Protein AF-A0A0J7YN05-F1 (afdb_monomer)

InterPro domains:
  IPR004875 DDE superfamily endonuclease domain [PF03184] (12-81)

Sequence (106 aa):
AGSHKRYGSIPPPNTTSRIQPMDAGIIAAFKKRYRSFQLGNALDRDLANETDIYKVDILKAMRWCRDAWKMVTPLTIANCWNHTGLMDAPVEEDSIVEIDDVDATL

Organism: Beta vulgaris subsp. vulgaris (NCBI:txid3555)

Mean predicted aligned error: 10.68 Å

Radius of gyration: 19.09 Å; Cα contacts (8 Å, |Δi|>4): 74; chains: 1; bounding box: 36×34×67 Å

Secondary structure (DSSP, 8-state):
--------SPPPTT-HHHH-TIIIIIHHHHHHHHHHHHHHHHHHHHHTT-S-TT---HHHHHHHHHHHHHTS-HHHHHHHHHHTT--SSPPPGGG-----------

Structure (mmCIF, N/CA/C/O backbone):
data_AF-A0A0J7YN05-F1
#
_entry.id   AF-A0A0J7YN05-F1
#
loop_
_atom_site.group_PDB
_atom_site.id
_atom_site.type_symbol
_atom_site.label_atom_id
_atom_site.label_alt_id
_atom_site.label_comp_id
_atom_site.label_asym_id
_atom_site.label_entity_id
_atom_site.label_seq_id
_atom_site.pdbx_PDB_ins_code
_atom_site.Cartn_x
_atom_site.Cartn_y
_atom_site.Cartn_z
_atom_site.occupancy
_atom_site.B_iso_or_equiv
_atom_site.auth_seq_id
_atom_site.auth_comp_id
_atom_site.auth_asym_id
_atom_site.auth_atom_id
_atom_site.pdbx_PDB_model_num
ATOM 1 N N . ALA A 1 1 ? 15.158 -2.210 -42.892 1.00 34.44 1 ALA A N 1
ATOM 2 C CA . ALA A 1 1 ? 14.000 -1.299 -42.796 1.00 34.44 1 ALA A CA 1
ATOM 3 C C . ALA A 1 1 ? 13.201 -1.687 -41.558 1.00 34.44 1 ALA A C 1
ATOM 5 O O . ALA A 1 1 ? 12.565 -2.733 -41.556 1.00 34.44 1 ALA A O 1
ATOM 6 N N . GLY A 1 2 ? 13.369 -0.936 -40.466 1.00 37.09 2 GLY A N 1
ATOM 7 C CA . GLY A 1 2 ? 12.805 -1.267 -39.157 1.00 37.09 2 GLY A CA 1
ATOM 8 C C . GLY A 1 2 ? 11.292 -1.077 -39.142 1.00 37.09 2 GLY A C 1
ATOM 9 O O . GLY A 1 2 ? 10.792 0.020 -39.375 1.00 37.09 2 GLY A O 1
ATOM 10 N N . SER A 1 3 ? 10.563 -2.156 -38.884 1.00 36.53 3 SER A N 1
ATOM 11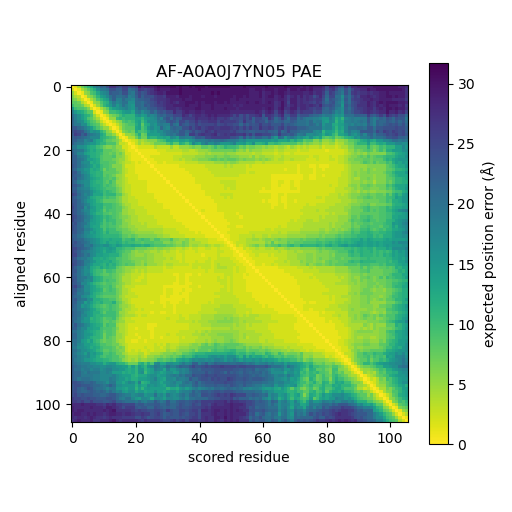 C CA . SER A 1 3 ? 9.116 -2.139 -38.704 1.00 36.53 3 SER A CA 1
ATOM 12 C C . SER A 1 3 ? 8.767 -1.459 -37.379 1.00 36.53 3 SER A C 1
ATOM 14 O O . SER A 1 3 ? 8.837 -2.070 -36.314 1.00 36.53 3 SER A O 1
ATOM 16 N N . HIS A 1 4 ? 8.388 -0.187 -37.465 1.00 43.91 4 HIS A N 1
ATOM 17 C CA . HIS A 1 4 ? 7.742 0.574 -36.401 1.00 43.91 4 HIS A CA 1
ATOM 18 C C . HIS A 1 4 ? 6.432 -0.125 -36.002 1.00 43.91 4 HIS A C 1
ATOM 20 O O . HIS A 1 4 ? 5.448 -0.105 -36.749 1.00 43.91 4 HIS A O 1
ATOM 26 N N . LYS A 1 5 ? 6.410 -0.777 -34.836 1.00 49.66 5 LYS A N 1
ATOM 27 C CA . LYS A 1 5 ? 5.182 -1.345 -34.273 1.00 49.66 5 LYS A CA 1
ATOM 28 C C . LYS A 1 5 ? 4.341 -0.195 -33.726 1.00 49.66 5 LYS A C 1
ATOM 30 O O . LYS A 1 5 ? 4.642 0.361 -32.678 1.00 49.66 5 LYS A O 1
ATOM 35 N N . ARG A 1 6 ? 3.295 0.191 -34.459 1.00 49.78 6 ARG A N 1
ATOM 36 C CA . ARG A 1 6 ? 2.280 1.122 -33.953 1.00 49.78 6 ARG A CA 1
ATOM 37 C C . ARG A 1 6 ? 1.458 0.394 -32.888 1.00 49.78 6 ARG A C 1
ATOM 39 O O . ARG A 1 6 ? 0.602 -0.422 -33.224 1.00 49.78 6 ARG A O 1
ATOM 46 N N . TYR A 1 7 ? 1.720 0.676 -31.615 1.00 52.50 7 TYR A N 1
ATOM 47 C CA . TYR A 1 7 ? 0.953 0.164 -30.475 1.00 52.50 7 TYR A CA 1
ATOM 48 C C . TYR A 1 7 ? -0.395 0.895 -30.353 1.00 52.50 7 TYR A C 1
ATOM 50 O O . TYR A 1 7 ? -0.646 1.632 -29.410 1.00 52.50 7 TYR A O 1
ATOM 58 N N . GLY A 1 8 ? -1.255 0.732 -31.359 1.00 55.00 8 GLY A N 1
ATOM 59 C CA . GLY A 1 8 ? -2.641 1.215 -31.369 1.00 55.00 8 GLY A CA 1
ATOM 60 C C . GLY A 1 8 ? -3.663 0.085 -31.230 1.00 55.00 8 GLY A C 1
ATOM 61 O O . GLY A 1 8 ? -4.770 0.205 -31.742 1.00 55.00 8 GLY A O 1
ATOM 62 N N . SER A 1 9 ? -3.284 -1.047 -30.629 1.00 58.69 9 SER A N 1
ATOM 63 C CA . SER A 1 9 ? -4.125 -2.244 -30.522 1.00 58.69 9 SER A CA 1
ATOM 64 C C . SER A 1 9 ? -4.391 -2.583 -29.059 1.00 58.69 9 SER A C 1
ATOM 66 O O . SER A 1 9 ? -3.467 -2.776 -28.273 1.00 58.69 9 SER A O 1
ATOM 68 N N . ILE A 1 10 ? -5.676 -2.649 -28.704 1.00 59.69 10 ILE A N 1
ATOM 69 C CA . ILE A 1 10 ? -6.151 -3.244 -27.452 1.00 59.69 10 ILE A CA 1
ATOM 70 C C . ILE A 1 10 ? -5.530 -4.651 -27.353 1.00 59.69 10 ILE A C 1
ATOM 72 O O . ILE A 1 10 ? -5.633 -5.410 -28.323 1.00 59.69 10 ILE A O 1
ATOM 76 N N . PRO A 1 11 ? -4.851 -5.003 -26.245 1.00 59.69 11 PRO A N 1
ATOM 77 C CA . PRO A 1 11 ? -4.213 -6.305 -26.122 1.00 59.69 11 PRO A CA 1
ATOM 78 C C . PRO A 1 11 ? -5.270 -7.422 -26.178 1.00 59.69 11 PRO A C 1
ATOM 80 O O . PRO A 1 11 ? -6.380 -7.241 -25.671 1.00 59.69 11 PRO A O 1
ATOM 83 N N . PRO A 1 12 ? -4.953 -8.577 -26.791 1.00 60.38 12 PRO A N 1
ATOM 84 C CA . PRO A 1 12 ? -5.898 -9.679 -26.902 1.00 60.38 12 PRO A CA 1
ATOM 85 C C . PRO A 1 12 ? -6.328 -10.190 -25.515 1.00 60.38 12 PRO A C 1
ATOM 87 O O . PRO A 1 12 ? -5.567 -10.059 -24.545 1.00 60.38 12 PRO A O 1
ATOM 90 N N . PRO A 1 13 ? -7.529 -10.793 -25.402 1.00 52.88 13 PRO A N 1
ATOM 91 C CA . PRO A 1 13 ? -8.039 -11.313 -24.137 1.00 52.88 13 PRO A CA 1
ATOM 92 C C . PRO A 1 13 ? -6.995 -12.220 -23.471 1.00 52.88 13 PRO A C 1
ATOM 94 O O . PRO A 1 13 ? -6.381 -13.051 -24.139 1.00 52.88 13 PRO A O 1
ATOM 97 N N . ASN A 1 14 ? -6.777 -12.047 -22.165 1.00 54.66 14 ASN A N 1
ATOM 98 C CA . ASN A 1 14 ? -5.824 -12.813 -21.342 1.00 54.66 14 ASN A CA 1
ATOM 99 C C . ASN A 1 14 ? -4.322 -12.536 -21.579 1.00 54.66 14 ASN A C 1
ATOM 101 O O . ASN A 1 14 ? -3.483 -13.244 -21.030 1.00 54.66 14 ASN A O 1
ATOM 105 N N . THR A 1 15 ? -3.955 -11.501 -22.346 1.00 54.06 15 THR A N 1
ATOM 106 C CA . THR A 1 15 ? -2.545 -11.056 -22.506 1.00 54.06 15 THR A CA 1
ATOM 107 C C . THR A 1 15 ? -2.175 -9.899 -21.563 1.00 54.06 15 THR A C 1
ATOM 109 O O . THR A 1 15 ? -1.031 -9.447 -21.505 1.00 54.06 15 THR A O 1
ATOM 112 N N . THR A 1 16 ? -3.154 -9.432 -20.795 1.00 58.47 16 THR A N 1
ATOM 113 C CA . THR A 1 16 ? -3.100 -8.245 -19.944 1.00 58.47 16 THR A CA 1
ATOM 114 C C . THR A 1 16 ? -2.082 -8.370 -18.812 1.00 58.47 16 THR A C 1
ATOM 116 O O . THR A 1 16 ? -1.225 -7.502 -18.693 1.00 58.47 16 THR A O 1
ATOM 119 N N . SER A 1 17 ? -2.048 -9.489 -18.082 1.00 60.03 17 SER A N 1
ATOM 120 C CA . SER A 1 17 ? -1.178 -9.626 -16.900 1.00 60.03 17 SER A CA 1
ATOM 121 C C . SER A 1 17 ? 0.321 -9.540 -17.199 1.00 60.03 17 SER A C 1
ATOM 123 O O . SER A 1 17 ? 1.082 -9.056 -16.368 1.00 60.03 17 SER A O 1
ATOM 125 N N . ARG A 1 18 ? 0.768 -9.992 -18.381 1.00 68.88 18 ARG A N 1
ATOM 126 C CA . ARG A 1 18 ? 2.198 -9.994 -18.730 1.00 68.88 18 ARG A CA 1
ATOM 127 C C . ARG A 1 18 ? 2.700 -8.629 -19.194 1.00 68.88 18 ARG A C 1
ATOM 129 O O . ARG A 1 18 ? 3.862 -8.314 -18.989 1.00 68.88 18 ARG A O 1
ATOM 136 N N . ILE A 1 19 ? 1.849 -7.847 -19.853 1.00 80.62 19 ILE A N 1
ATOM 137 C CA . ILE A 1 19 ? 2.242 -6.569 -20.468 1.00 80.62 19 ILE A CA 1
ATOM 138 C C . ILE A 1 19 ? 1.863 -5.384 -19.565 1.00 80.62 19 ILE A C 1
ATOM 140 O O . ILE A 1 19 ? 2.398 -4.292 -19.722 1.00 80.62 19 ILE A O 1
ATOM 144 N N . GLN A 1 20 ? 0.955 -5.574 -18.603 1.00 84.62 20 GLN A N 1
ATOM 145 C CA . GLN A 1 20 ? 0.501 -4.499 -17.729 1.00 84.62 20 GLN A CA 1
ATOM 146 C C . GLN A 1 20 ? 1.392 -4.371 -16.486 1.00 84.62 20 GLN A C 1
ATOM 148 O O . GLN A 1 20 ? 1.360 -5.243 -15.619 1.00 84.62 20 GLN A O 1
ATOM 153 N N . PRO A 1 21 ? 2.121 -3.252 -16.319 1.00 86.00 21 PRO A N 1
ATOM 154 C CA . PRO A 1 21 ? 3.001 -3.044 -15.166 1.00 86.00 21 PRO A CA 1
ATOM 155 C C . PRO A 1 21 ? 2.227 -2.999 -13.838 1.00 86.00 21 PRO A C 1
ATOM 157 O O . PRO A 1 21 ? 2.757 -3.357 -12.788 1.00 86.00 21 PRO A O 1
ATOM 160 N N . MET A 1 22 ? 0.945 -2.614 -13.890 1.00 90.19 22 MET A N 1
ATOM 161 C CA . MET A 1 22 ? 0.035 -2.648 -12.741 1.00 90.19 22 MET A CA 1
ATOM 162 C C . MET A 1 22 ? -0.104 -4.058 -12.156 1.00 90.19 22 MET A C 1
ATOM 164 O O . MET A 1 22 ? 0.018 -4.235 -10.940 1.00 90.19 22 MET A O 1
ATOM 168 N N . ASP A 1 23 ? -0.286 -5.048 -13.031 1.00 89.56 23 ASP A N 1
ATOM 169 C CA . ASP A 1 23 ? -0.390 -6.464 -12.674 1.00 89.56 23 ASP A CA 1
ATOM 170 C C . ASP A 1 23 ? 0.988 -7.123 -12.499 1.00 89.56 23 ASP A C 1
ATOM 172 O O . ASP A 1 23 ? 1.102 -8.119 -11.786 1.00 89.56 23 ASP A O 1
ATOM 176 N N . ALA A 1 24 ? 2.049 -6.532 -13.060 1.00 87.69 24 ALA A N 1
ATOM 177 C CA . ALA A 1 24 ? 3.433 -6.994 -12.916 1.00 87.69 24 ALA A CA 1
ATOM 178 C C . ALA A 1 24 ? 4.069 -6.683 -11.546 1.00 87.69 24 ALA A C 1
ATOM 180 O O . ALA A 1 24 ? 5.226 -7.032 -11.317 1.00 87.69 24 ALA A O 1
ATOM 181 N N . GLY A 1 25 ? 3.335 -6.050 -10.624 1.00 90.75 25 GLY A N 1
ATOM 182 C CA . GLY A 1 25 ? 3.765 -5.929 -9.228 1.00 90.75 25 GLY A CA 1
ATOM 183 C C . GLY A 1 25 ? 3.366 -4.641 -8.516 1.00 90.75 25 GLY A C 1
ATOM 184 O O . GLY A 1 25 ? 3.353 -4.635 -7.286 1.00 90.75 25 GLY A O 1
ATOM 185 N N . ILE A 1 26 ? 2.966 -3.581 -9.229 1.00 93.88 26 ILE A N 1
ATOM 186 C CA . ILE A 1 26 ? 2.617 -2.291 -8.599 1.00 93.88 26 ILE A CA 1
ATOM 187 C C . ILE A 1 26 ? 1.415 -2.455 -7.656 1.00 93.88 26 ILE A C 1
ATOM 189 O O . ILE A 1 26 ? 1.477 -2.048 -6.494 1.00 93.88 26 ILE A O 1
ATOM 193 N N . ILE A 1 27 ? 0.341 -3.122 -8.104 1.00 94.06 27 ILE A N 1
ATOM 194 C CA . ILE A 1 27 ? -0.841 -3.382 -7.262 1.00 94.06 27 ILE A CA 1
ATOM 195 C C . ILE A 1 27 ? -0.474 -4.266 -6.065 1.00 94.06 27 ILE A C 1
ATOM 197 O O . ILE A 1 27 ? -0.957 -4.039 -4.954 1.00 94.06 27 ILE A O 1
ATOM 201 N N . ALA A 1 28 ? 0.376 -5.273 -6.271 1.00 95.00 28 ALA A N 1
ATOM 20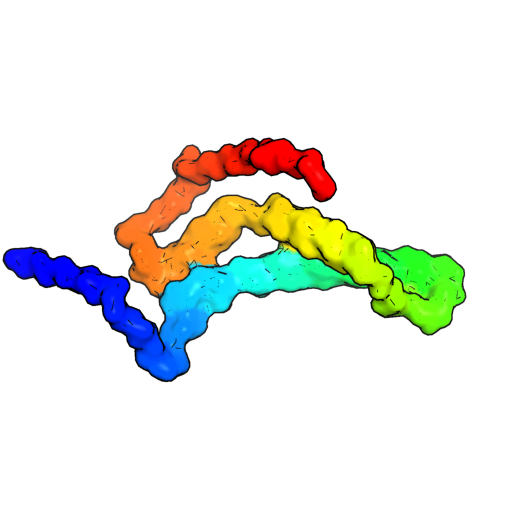2 C CA . ALA A 1 28 ? 0.819 -6.163 -5.202 1.00 95.00 28 ALA A CA 1
ATOM 203 C C . ALA A 1 28 ? 1.647 -5.412 -4.144 1.00 95.00 28 ALA A C 1
ATOM 205 O O . ALA A 1 28 ? 1.394 -5.567 -2.947 1.00 95.00 28 ALA A O 1
ATOM 206 N N . ALA A 1 29 ? 2.579 -4.554 -4.571 1.00 96.19 29 ALA A N 1
ATOM 207 C CA . ALA A 1 29 ? 3.387 -3.716 -3.691 1.00 96.19 29 ALA A CA 1
ATOM 208 C C . ALA A 1 29 ? 2.512 -2.756 -2.874 1.00 96.19 29 ALA A C 1
ATOM 210 O O . ALA A 1 29 ? 2.635 -2.702 -1.648 1.00 96.19 29 ALA A O 1
ATOM 211 N N . PHE A 1 30 ? 1.564 -2.081 -3.526 1.00 97.06 30 PHE A N 1
ATOM 212 C CA . PHE A 1 30 ? 0.595 -1.213 -2.862 1.00 97.06 30 PHE A CA 1
ATOM 213 C C . PHE A 1 30 ? -0.242 -1.970 -1.817 1.00 97.06 30 PHE A C 1
ATOM 215 O O . PHE A 1 30 ? -0.289 -1.584 -0.647 1.00 97.06 30 PHE A O 1
ATOM 222 N N . LYS A 1 31 ? -0.863 -3.095 -2.209 1.00 95.56 31 LYS A N 1
ATOM 223 C CA . LYS A 1 31 ? -1.697 -3.917 -1.312 1.00 95.56 31 LYS A CA 1
ATOM 224 C C . LYS A 1 31 ? -0.912 -4.426 -0.109 1.00 95.56 31 LYS A C 1
ATOM 226 O O . LYS A 1 31 ? -1.456 -4.460 0.992 1.00 95.56 31 LYS A O 1
ATOM 231 N N . LYS A 1 32 ? 0.362 -4.790 -0.295 1.00 97.25 32 LYS A N 1
ATOM 232 C CA . LYS A 1 32 ? 1.251 -5.202 0.797 1.00 97.25 32 LYS A CA 1
ATOM 233 C C . LYS A 1 32 ? 1.391 -4.091 1.839 1.00 97.25 32 LYS A C 1
ATOM 235 O O . LYS A 1 32 ? 1.192 -4.358 3.021 1.00 97.25 32 LYS A O 1
ATOM 240 N N . ARG A 1 33 ? 1.674 -2.854 1.411 1.00 97.19 33 ARG A N 1
ATOM 241 C CA . ARG A 1 33 ? 1.804 -1.693 2.312 1.00 97.19 33 ARG A CA 1
ATOM 242 C C . ARG A 1 33 ? 0.493 -1.378 3.028 1.00 97.19 33 ARG A C 1
ATOM 244 O O . ARG A 1 33 ? 0.483 -1.260 4.249 1.00 97.19 33 ARG A O 1
ATOM 251 N N . TYR A 1 34 ? -0.620 -1.347 2.294 1.00 97.31 34 TYR A N 1
ATOM 252 C CA . TYR A 1 34 ? -1.946 -1.155 2.885 1.00 97.31 34 TYR A CA 1
ATOM 253 C C . TYR A 1 34 ? -2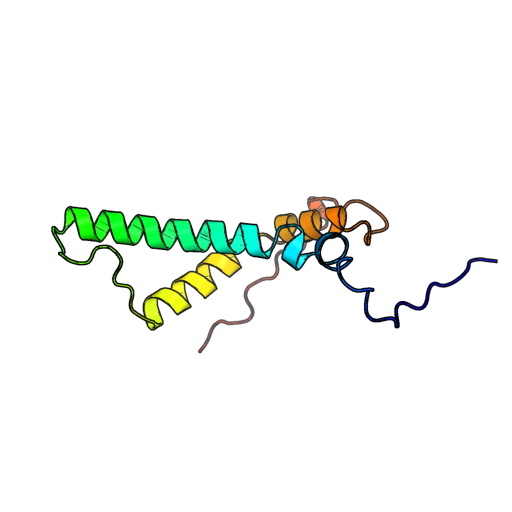.260 -2.216 3.953 1.00 97.31 34 TYR A C 1
ATOM 255 O O . TYR A 1 34 ? -2.703 -1.895 5.056 1.00 97.31 34 TYR A O 1
ATOM 263 N N . ARG A 1 35 ? -1.984 -3.494 3.658 1.00 96.62 35 ARG A N 1
ATOM 264 C CA . ARG A 1 35 ? -2.248 -4.599 4.588 1.00 96.62 35 ARG A CA 1
ATOM 265 C C . ARG A 1 35 ? -1.385 -4.516 5.847 1.00 96.62 35 ARG A C 1
ATOM 267 O O . ARG A 1 35 ? -1.872 -4.887 6.911 1.00 96.62 35 ARG A O 1
ATOM 274 N N . SER A 1 36 ? -0.157 -4.001 5.755 1.00 97.44 36 SER A N 1
ATOM 275 C CA . SER A 1 36 ? 0.675 -3.720 6.932 1.00 97.44 36 SER A CA 1
ATOM 276 C C . SER A 1 36 ? 0.023 -2.694 7.864 1.00 97.44 36 SER A C 1
ATOM 278 O O . SER A 1 36 ? -0.033 -2.942 9.066 1.00 97.44 36 SER A O 1
ATOM 280 N N . PHE A 1 37 ? -0.543 -1.600 7.336 1.00 97.31 37 PHE A N 1
ATOM 281 C CA . PHE A 1 37 ? -1.289 -0.635 8.157 1.00 97.31 37 PHE A CA 1
ATOM 282 C C . PHE A 1 37 ? -2.532 -1.254 8.797 1.00 97.31 37 PHE A C 1
ATOM 284 O O . PHE A 1 37 ? -2.789 -1.055 9.984 1.00 97.31 37 PHE A O 1
ATOM 291 N N . GLN A 1 38 ? -3.283 -2.042 8.024 1.00 96.38 38 GLN A N 1
ATOM 292 C CA . GLN A 1 38 ? -4.478 -2.714 8.524 1.00 96.38 38 GLN A CA 1
ATOM 293 C C . GLN A 1 38 ? -4.153 -3.699 9.654 1.00 96.38 38 GLN A C 1
ATOM 295 O O . GLN A 1 38 ? -4.887 -3.753 10.638 1.00 96.38 38 GLN A O 1
ATOM 300 N N . LEU A 1 39 ? -3.061 -4.460 9.525 1.00 97.19 39 LEU A N 1
ATOM 301 C CA . LEU A 1 39 ? -2.623 -5.395 10.558 1.00 97.19 39 LEU A CA 1
ATOM 302 C C . LEU A 1 39 ? -2.123 -4.665 11.808 1.00 97.19 39 LEU A C 1
ATOM 304 O O . LEU A 1 39 ? -2.501 -5.059 12.904 1.00 97.19 39 LEU A O 1
ATOM 308 N N . GLY A 1 40 ? -1.348 -3.586 11.653 1.00 96.69 40 GLY A N 1
ATOM 309 C CA . GLY A 1 40 ? -0.925 -2.749 12.781 1.00 96.69 40 GLY A CA 1
ATOM 310 C C . GLY A 1 40 ? -2.120 -2.218 13.575 1.00 96.69 40 GLY A C 1
ATOM 311 O O . GLY A 1 40 ? -2.204 -2.421 14.777 1.00 96.69 40 GLY A O 1
ATOM 312 N N . ASN A 1 41 ? -3.124 -1.673 12.884 1.00 96.12 41 ASN A N 1
ATOM 313 C CA . ASN A 1 41 ? -4.363 -1.223 13.522 1.00 96.12 41 ASN A CA 1
ATOM 314 C C . ASN A 1 41 ? -5.140 -2.347 14.216 1.00 96.12 41 ASN A C 1
ATOM 316 O O . ASN A 1 41 ? -5.764 -2.097 15.241 1.00 96.12 41 ASN A O 1
ATOM 320 N N . ALA A 1 42 ? -5.153 -3.555 13.647 1.00 96.44 42 ALA A N 1
ATOM 321 C CA . ALA A 1 42 ? -5.813 -4.690 14.281 1.00 96.44 42 ALA A CA 1
ATOM 322 C C . ALA A 1 42 ? -5.099 -5.104 15.576 1.00 96.44 42 ALA A C 1
ATOM 324 O O . ALA A 1 42 ? -5.774 -5.361 16.565 1.00 96.44 42 ALA A O 1
ATOM 325 N N . LEU A 1 43 ? -3.761 -5.098 15.590 1.00 97.19 43 LEU A N 1
ATOM 326 C CA . LEU A 1 43 ? -2.968 -5.351 16.797 1.00 97.19 43 LEU A CA 1
ATOM 327 C C . LEU A 1 43 ? -3.209 -4.279 17.867 1.00 97.19 43 LEU A C 1
ATOM 329 O O . LEU A 1 43 ? -3.440 -4.620 19.021 1.00 97.19 43 LEU A O 1
ATOM 333 N N . ASP A 1 44 ? -3.225 -2.998 17.488 1.00 96.19 44 ASP A N 1
ATOM 334 C CA . ASP A 1 44 ? -3.492 -1.900 18.427 1.00 96.19 44 ASP A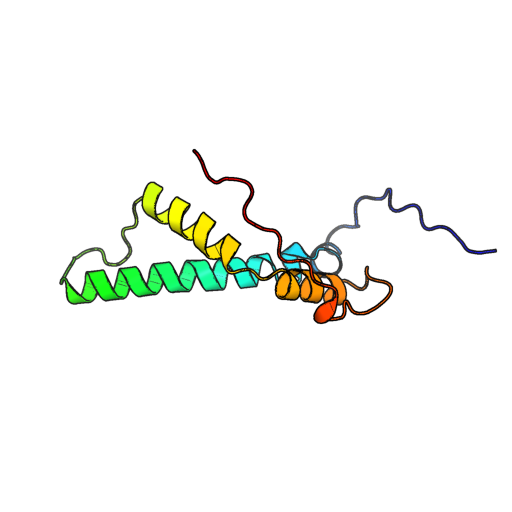 CA 1
ATOM 335 C C . ASP A 1 44 ? -4.881 -2.031 19.080 1.00 96.19 44 ASP A C 1
ATOM 337 O O . ASP A 1 44 ? -5.041 -1.809 20.280 1.00 96.19 44 ASP A O 1
ATOM 341 N N . ARG A 1 45 ? -5.891 -2.423 18.294 1.00 95.75 45 ARG A N 1
ATOM 342 C CA . ARG A 1 45 ? -7.268 -2.650 18.765 1.00 95.75 45 ARG A CA 1
ATOM 343 C C . ARG A 1 45 ? -7.395 -3.884 19.652 1.00 95.75 45 ARG A C 1
ATOM 345 O O . ARG A 1 45 ? -8.137 -3.848 20.630 1.00 95.75 45 ARG A O 1
ATOM 352 N N . ASP A 1 46 ? -6.679 -4.952 19.313 1.00 96.25 46 ASP A N 1
ATOM 353 C CA . ASP A 1 46 ? -6.617 -6.178 20.111 1.00 96.25 46 ASP A CA 1
ATOM 354 C C . ASP A 1 46 ? -5.996 -5.899 21.488 1.00 96.25 46 ASP A C 1
ATOM 356 O O . ASP A 1 46 ? -6.579 -6.233 22.517 1.00 96.25 46 ASP A O 1
ATOM 360 N N . LEU A 1 47 ? -4.890 -5.146 21.526 1.00 96.12 47 LEU A N 1
ATOM 361 C CA . LEU A 1 47 ? -4.267 -4.679 22.771 1.00 96.12 47 LEU A CA 1
ATOM 362 C C . LEU A 1 47 ? -5.196 -3.777 23.601 1.00 96.12 47 LEU A C 1
ATOM 364 O O . LEU A 1 47 ? -5.129 -3.782 24.831 1.00 96.12 47 LEU A O 1
ATOM 368 N N . ALA A 1 48 ? -6.081 -3.025 22.944 1.00 95.50 48 ALA A N 1
ATOM 369 C CA . ALA A 1 48 ? -7.114 -2.218 23.588 1.00 95.50 48 ALA A CA 1
ATOM 370 C C . ALA A 1 48 ? -8.368 -3.021 24.009 1.00 95.50 48 ALA A C 1
ATOM 372 O O . ALA A 1 48 ? -9.298 -2.433 24.562 1.00 95.50 48 ALA A O 1
ATOM 373 N N . ASN A 1 49 ? -8.398 -4.345 23.793 1.00 94.75 49 ASN A N 1
ATOM 374 C CA . ASN A 1 49 ? -9.545 -5.234 24.028 1.00 94.75 49 ASN A CA 1
ATOM 375 C C . ASN A 1 49 ? -10.835 -4.788 23.310 1.00 94.75 49 ASN A C 1
ATOM 377 O O . ASN A 1 49 ? -11.943 -4.928 23.837 1.00 94.75 49 ASN A O 1
ATOM 381 N N . GLU A 1 50 ? -10.715 -4.234 22.102 1.00 94.19 50 GLU A N 1
ATOM 382 C CA . GLU A 1 50 ? -11.881 -3.901 21.284 1.00 94.19 50 GLU A CA 1
ATOM 383 C C . GLU A 1 50 ? -12.524 -5.160 20.678 1.00 94.19 50 GLU A C 1
ATOM 385 O O . GLU A 1 50 ? -11.845 -6.092 20.256 1.00 94.19 50 GLU A O 1
ATOM 390 N N . THR A 1 51 ? -13.856 -5.178 20.577 1.00 90.69 51 THR A N 1
ATOM 391 C CA . THR A 1 51 ? -14.605 -6.340 20.062 1.00 90.69 51 THR A CA 1
ATOM 392 C C . THR A 1 51 ? -14.483 -6.531 18.549 1.00 90.69 51 THR A C 1
ATOM 394 O O . THR A 1 51 ? -14.535 -7.661 18.069 1.00 90.69 51 THR A O 1
ATOM 397 N N . ASP A 1 52 ? -14.322 -5.443 17.791 1.00 93.12 52 ASP A N 1
ATOM 398 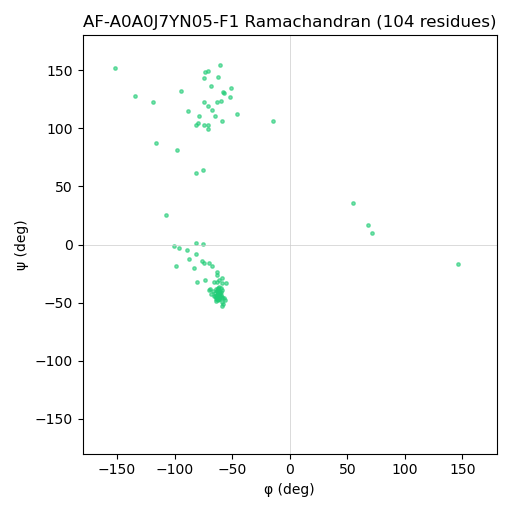C CA . ASP A 1 52 ? -14.119 -5.471 16.340 1.00 93.12 52 ASP A CA 1
ATOM 399 C C . ASP A 1 52 ? -12.740 -4.907 15.985 1.00 93.12 52 ASP A C 1
ATOM 401 O O . ASP A 1 52 ? -12.554 -3.715 15.709 1.00 93.12 52 ASP A O 1
ATOM 405 N N . ILE A 1 53 ? -11.750 -5.797 15.990 1.00 94.50 53 ILE A N 1
ATOM 406 C CA . ILE A 1 53 ? -10.354 -5.465 15.690 1.00 94.50 53 ILE A CA 1
ATOM 407 C C . ILE A 1 53 ? -10.136 -5.049 14.225 1.00 94.50 53 ILE A C 1
ATOM 409 O O . ILE A 1 53 ? -9.141 -4.398 13.910 1.00 94.50 53 ILE A O 1
ATOM 413 N N . TYR A 1 54 ? -11.068 -5.368 13.317 1.00 93.25 54 TYR A N 1
ATOM 414 C CA . TYR A 1 54 ? -10.951 -5.048 11.890 1.00 93.25 54 TYR A CA 1
ATOM 415 C C . TYR A 1 54 ? -11.760 -3.827 11.460 1.00 93.25 54 TYR A C 1
ATOM 417 O O . TYR A 1 54 ? -11.669 -3.427 10.295 1.00 93.25 54 TYR A O 1
ATOM 425 N N . LYS A 1 55 ? -12.501 -3.195 12.373 1.00 93.12 55 LYS A N 1
ATOM 426 C CA . LYS A 1 55 ? -13.199 -1.943 12.090 1.00 93.12 55 LYS A CA 1
ATOM 427 C C . LYS A 1 55 ? -12.211 -0.852 11.683 1.00 93.12 55 LYS A C 1
ATOM 429 O O . LYS A 1 55 ? -11.288 -0.493 12.419 1.00 93.12 55 LYS A O 1
ATOM 434 N N . VAL A 1 56 ? -12.443 -0.289 10.503 1.00 94.19 56 VAL A N 1
ATOM 435 C CA . VAL A 1 56 ? -11.654 0.805 9.935 1.00 94.19 56 VAL A CA 1
ATOM 436 C C . VAL A 1 56 ? -12.610 1.848 9.375 1.00 94.19 56 VAL A C 1
ATOM 438 O O . VAL A 1 56 ? -13.507 1.527 8.600 1.00 94.19 56 VAL A O 1
ATOM 441 N N . ASP A 1 57 ? -12.413 3.100 9.779 1.00 94.56 57 ASP A N 1
ATOM 442 C CA . ASP A 1 57 ? -13.137 4.240 9.220 1.00 94.56 57 ASP A CA 1
ATOM 443 C C . ASP A 1 57 ? -12.642 4.583 7.802 1.00 94.56 57 ASP A C 1
ATOM 445 O O . ASP A 1 57 ? -11.457 4.425 7.490 1.00 94.56 57 ASP A O 1
ATOM 449 N N . ILE A 1 58 ? -13.534 5.091 6.945 1.00 96.19 58 ILE A N 1
ATOM 450 C CA . ILE A 1 58 ? -13.221 5.389 5.538 1.00 96.19 58 ILE A CA 1
ATOM 451 C C . ILE A 1 58 ? -12.106 6.436 5.432 1.00 96.19 58 ILE A C 1
ATOM 453 O O . ILE A 1 58 ? -11.198 6.268 4.616 1.00 96.19 58 ILE A O 1
ATOM 457 N N . LEU A 1 59 ? -12.101 7.471 6.282 1.00 96.56 59 LEU A N 1
ATOM 458 C CA . LEU A 1 59 ? -11.045 8.487 6.268 1.00 96.56 59 LEU A CA 1
ATOM 459 C C . LEU A 1 59 ? -9.687 7.876 6.632 1.00 96.56 59 LEU A C 1
ATOM 461 O O . LEU A 1 59 ? -8.664 8.213 6.033 1.00 96.56 59 LEU A O 1
ATOM 465 N N . LYS A 1 60 ? -9.670 6.938 7.586 1.00 95.69 60 LYS A N 1
ATOM 466 C CA . LYS A 1 60 ? -8.457 6.199 7.959 1.00 95.69 60 LYS A CA 1
ATOM 467 C C . LYS A 1 60 ? -7.958 5.339 6.797 1.00 95.69 60 LYS A C 1
ATOM 469 O O . LYS A 1 60 ? -6.772 5.390 6.478 1.00 95.69 60 LYS A O 1
ATOM 474 N N . ALA A 1 61 ? -8.857 4.623 6.122 1.00 96.81 61 ALA A N 1
ATOM 475 C CA . ALA A 1 61 ? -8.518 3.832 4.942 1.00 96.81 61 ALA A CA 1
ATOM 476 C C . ALA A 1 61 ? -7.964 4.698 3.796 1.00 96.81 61 ALA A C 1
ATOM 478 O O . ALA A 1 61 ? -6.965 4.323 3.189 1.00 96.81 61 ALA A O 1
ATOM 479 N N . MET A 1 62 ? -8.552 5.871 3.528 1.00 97.62 62 MET A N 1
ATOM 480 C CA . MET A 1 62 ? -8.060 6.807 2.506 1.00 97.62 62 MET A CA 1
ATOM 481 C C . MET A 1 62 ? -6.652 7.323 2.822 1.00 97.62 62 MET A C 1
ATOM 483 O O . MET A 1 62 ? -5.795 7.351 1.938 1.00 97.62 62 MET A O 1
ATOM 487 N N . ARG A 1 63 ? -6.384 7.670 4.087 1.00 97.31 63 ARG A N 1
ATOM 488 C CA . ARG A 1 63 ? -5.041 8.070 4.539 1.00 97.31 63 ARG A CA 1
ATOM 489 C C . ARG A 1 63 ? -4.028 6.946 4.335 1.00 97.31 63 ARG A C 1
ATOM 491 O O . ARG A 1 63 ? -2.970 7.190 3.769 1.00 97.31 63 ARG A O 1
ATOM 498 N N . TRP A 1 64 ? -4.381 5.709 4.685 1.00 97.62 64 TRP A N 1
ATOM 499 C CA . TRP A 1 64 ? -3.524 4.554 4.412 1.00 97.62 64 TRP A CA 1
ATOM 500 C C . TRP A 1 64 ? -3.287 4.322 2.928 1.00 97.62 64 TRP A C 1
ATOM 502 O O . TRP A 1 64 ? -2.179 3.954 2.567 1.00 97.62 64 TRP A O 1
ATOM 512 N N . CYS A 1 65 ? -4.279 4.536 2.060 1.00 97.12 65 CYS A N 1
ATOM 513 C CA . CYS A 1 65 ? -4.071 4.451 0.615 1.00 97.12 65 CYS A CA 1
ATOM 514 C C . CYS A 1 65 ? -3.046 5.486 0.141 1.00 97.12 65 CYS A C 1
ATOM 516 O O . CYS A 1 65 ? -2.112 5.132 -0.573 1.00 97.12 65 CYS A O 1
ATOM 518 N N . ARG A 1 66 ? -3.175 6.745 0.574 1.00 96.75 66 ARG A N 1
ATOM 519 C CA . ARG A 1 66 ? -2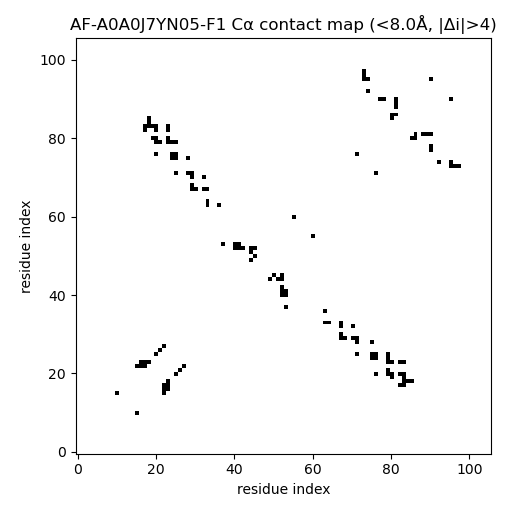.201 7.799 0.259 1.00 96.75 66 ARG A CA 1
ATOM 520 C C . ARG A 1 66 ? -0.800 7.412 0.734 1.00 96.75 66 ARG A C 1
ATOM 522 O O . ARG A 1 66 ? 0.142 7.440 -0.051 1.00 96.75 66 ARG A O 1
ATOM 529 N N . ASP A 1 67 ? -0.668 7.016 1.995 1.00 95.69 67 ASP A N 1
ATOM 530 C CA . ASP A 1 67 ? 0.633 6.711 2.593 1.00 95.69 67 ASP A CA 1
ATOM 531 C C . ASP A 1 67 ? 1.241 5.431 1.986 1.00 95.69 67 ASP A C 1
ATOM 533 O O . ASP A 1 67 ? 2.435 5.380 1.700 1.00 95.69 67 ASP A O 1
ATOM 537 N N . ALA A 1 68 ? 0.420 4.416 1.696 1.00 96.06 68 ALA A N 1
ATOM 538 C CA . ALA A 1 68 ? 0.843 3.201 1.003 1.00 96.06 68 ALA A CA 1
ATOM 539 C C . ALA A 1 68 ? 1.350 3.496 -0.412 1.00 96.06 68 ALA A C 1
ATOM 541 O O . ALA A 1 68 ? 2.325 2.877 -0.830 1.00 96.06 68 ALA A O 1
ATOM 542 N N . TRP A 1 69 ? 0.717 4.431 -1.130 1.00 95.75 69 TRP A N 1
ATOM 543 C CA . TRP A 1 69 ? 1.168 4.864 -2.452 1.00 95.75 69 TRP A CA 1
ATOM 544 C C . TRP A 1 69 ? 2.515 5.584 -2.383 1.00 95.75 69 TRP A C 1
ATOM 546 O O . TRP A 1 69 ? 3.415 5.234 -3.138 1.00 95.75 69 TRP A O 1
ATOM 556 N N . LYS A 1 70 ? 2.700 6.497 -1.420 1.00 93.94 70 LYS A N 1
ATOM 557 C CA . LYS A 1 70 ? 3.994 7.168 -1.190 1.00 93.94 70 LYS A CA 1
ATOM 558 C C . LYS A 1 70 ? 5.135 6.188 -0.887 1.00 93.94 70 LYS A C 1
ATOM 560 O O . LYS A 1 70 ? 6.285 6.458 -1.202 1.00 93.94 70 LYS A O 1
ATOM 565 N N . MET A 1 71 ? 4.826 5.032 -0.297 1.00 92.44 71 MET A N 1
ATOM 566 C CA . MET A 1 71 ? 5.804 3.970 -0.028 1.00 92.44 71 MET A CA 1
ATOM 567 C C . MET A 1 71 ? 6.114 3.072 -1.237 1.00 92.44 71 MET A C 1
ATOM 569 O O . MET A 1 71 ? 6.995 2.209 -1.139 1.00 92.44 71 MET A O 1
ATOM 573 N N . VAL A 1 72 ? 5.382 3.199 -2.348 1.00 92.81 72 VAL A N 1
ATOM 574 C CA . VAL A 1 72 ? 5.729 2.529 -3.605 1.00 92.81 72 VAL A CA 1
ATOM 575 C C . VAL A 1 72 ? 6.828 3.349 -4.265 1.00 92.81 72 VAL A C 1
ATOM 577 O O . VAL A 1 72 ? 6.583 4.419 -4.810 1.00 92.81 72 VAL A O 1
ATOM 580 N N . THR A 1 73 ? 8.058 2.845 -4.196 1.00 90.88 73 THR A N 1
ATOM 581 C CA . THR A 1 73 ? 9.209 3.579 -4.716 1.00 90.88 73 THR A CA 1
ATOM 582 C C . THR A 1 73 ? 9.189 3.617 -6.245 1.00 90.88 73 THR A C 1
ATOM 584 O O . THR A 1 73 ? 8.755 2.645 -6.879 1.00 90.88 73 THR A O 1
ATOM 587 N N . PRO A 1 74 ? 9.729 4.678 -6.864 1.00 90.00 74 PRO A N 1
ATOM 588 C CA . PRO A 1 74 ? 9.907 4.719 -8.312 1.00 90.00 74 PRO A CA 1
ATOM 589 C C . PRO A 1 74 ? 10.718 3.526 -8.852 1.00 90.00 74 PRO A C 1
ATOM 591 O O . PRO A 1 74 ? 10.388 2.995 -9.907 1.00 90.00 74 PRO A O 1
ATOM 594 N N . LEU A 1 75 ? 11.685 3.007 -8.083 1.00 89.75 75 LEU A N 1
ATOM 595 C CA . LEU A 1 75 ? 12.397 1.758 -8.391 1.00 89.75 75 LEU A CA 1
ATOM 596 C C . LEU A 1 75 ? 11.468 0.545 -8.475 1.00 89.75 75 LEU A C 1
ATOM 598 O O . LEU A 1 75 ? 11.585 -0.272 -9.384 1.00 89.75 75 LEU A O 1
ATOM 602 N N . THR A 1 76 ? 10.521 0.419 -7.542 1.00 90.94 76 THR A N 1
ATOM 603 C CA . THR A 1 76 ? 9.529 -0.664 -7.584 1.00 90.94 76 THR A CA 1
ATOM 604 C C . THR A 1 76 ? 8.710 -0.576 -8.871 1.00 90.94 76 THR A C 1
ATOM 606 O O . THR A 1 76 ? 8.476 -1.593 -9.521 1.00 90.94 76 THR A O 1
ATOM 609 N N . ILE A 1 77 ? 8.319 0.638 -9.272 1.00 90.44 77 ILE A N 1
ATOM 610 C CA . ILE A 1 77 ? 7.585 0.891 -10.517 1.00 90.44 77 ILE A CA 1
ATOM 611 C C . ILE A 1 77 ? 8.451 0.530 -11.730 1.00 90.44 77 ILE A C 1
ATOM 613 O O . ILE A 1 77 ? 7.990 -0.215 -12.595 1.00 90.44 77 ILE A O 1
ATOM 617 N N . ALA A 1 78 ? 9.704 0.986 -11.773 1.00 89.56 78 ALA A N 1
ATOM 618 C CA . ALA A 1 78 ? 10.646 0.694 -12.851 1.00 89.56 78 ALA A CA 1
ATOM 619 C C . ALA A 1 78 ? 10.882 -0.816 -13.015 1.00 89.56 78 ALA A C 1
ATOM 621 O O . ALA A 1 78 ? 10.778 -1.344 -14.121 1.00 89.56 78 ALA A O 1
ATOM 622 N N . ASN A 1 79 ? 11.082 -1.540 -11.912 1.00 88.81 79 ASN A N 1
ATOM 623 C CA . ASN A 1 79 ? 11.219 -2.996 -11.925 1.00 88.81 79 ASN A CA 1
ATOM 624 C C . ASN A 1 79 ? 9.959 -3.693 -12.461 1.00 88.81 79 ASN A C 1
ATOM 626 O O . ASN A 1 79 ? 10.064 -4.623 -13.260 1.00 88.81 79 ASN A O 1
ATOM 630 N N . CYS A 1 80 ? 8.764 -3.218 -12.094 1.00 90.56 80 CYS A N 1
ATOM 631 C CA . CYS A 1 80 ? 7.512 -3.746 -12.646 1.00 90.56 80 CYS A CA 1
ATOM 632 C C . CYS A 1 80 ? 7.416 -3.509 -14.159 1.00 90.56 80 CYS A C 1
ATOM 634 O O . CYS A 1 80 ? 6.994 -4.402 -14.889 1.00 90.56 80 CYS A O 1
ATOM 636 N N . TRP A 1 81 ? 7.843 -2.343 -14.651 1.00 88.88 81 TRP A N 1
ATOM 637 C CA . TRP A 1 81 ? 7.919 -2.064 -16.087 1.00 88.88 81 TRP A CA 1
ATOM 638 C C . TRP A 1 81 ? 8.944 -2.950 -16.802 1.00 88.88 81 TRP A C 1
ATOM 640 O O . TRP A 1 81 ? 8.622 -3.500 -17.855 1.00 88.88 81 TRP A O 1
ATOM 650 N N . ASN A 1 82 ? 10.121 -3.179 -16.218 1.00 87.56 82 ASN A N 1
ATOM 651 C CA . ASN A 1 82 ? 11.125 -4.092 -16.774 1.00 87.56 82 ASN A CA 1
ATOM 652 C C . ASN A 1 82 ? 10.569 -5.518 -16.925 1.00 87.56 82 ASN A C 1
ATOM 654 O O . ASN A 1 82 ? 10.789 -6.166 -17.948 1.00 87.56 82 ASN A O 1
ATOM 658 N N . HIS A 1 83 ? 9.768 -5.986 -15.962 1.00 85.12 83 HIS A N 1
ATOM 659 C CA . HIS A 1 83 ? 9.116 -7.297 -16.039 1.00 85.12 83 HIS A CA 1
ATOM 660 C C . HIS A 1 83 ? 8.122 -7.439 -17.199 1.00 85.12 83 HIS A C 1
ATOM 662 O O . HIS A 1 83 ? 7.894 -8.558 -17.659 1.00 85.12 83 HIS A O 1
ATOM 668 N N . THR A 1 84 ? 7.561 -6.338 -17.710 1.00 85.12 84 THR A N 1
ATOM 669 C CA . THR A 1 84 ? 6.649 -6.388 -18.867 1.00 85.12 84 THR A CA 1
ATOM 670 C C . THR A 1 84 ? 7.365 -6.600 -20.203 1.00 85.12 84 THR A C 1
ATOM 672 O O . THR A 1 84 ? 6.718 -6.923 -21.201 1.00 85.12 84 THR A O 1
ATOM 675 N N . GLY A 1 85 ? 8.693 -6.421 -20.247 1.00 82.69 85 GLY A N 1
ATOM 676 C CA . GLY A 1 85 ? 9.480 -6.470 -21.483 1.00 82.69 85 GLY A CA 1
ATOM 677 C C . GLY A 1 85 ? 9.192 -5.315 -22.450 1.00 82.69 85 GLY A C 1
ATOM 678 O O . GLY A 1 85 ? 9.506 -5.428 -23.632 1.00 82.69 85 GLY A O 1
ATOM 679 N N . LEU A 1 86 ? 8.560 -4.236 -21.971 1.00 81.25 86 LEU A N 1
ATOM 680 C CA . LEU A 1 86 ? 8.275 -3.025 -22.751 1.00 81.25 86 LEU A CA 1
ATOM 681 C C . LEU A 1 86 ? 9.412 -1.995 -22.719 1.00 81.25 86 LEU A C 1
ATOM 683 O O . LEU A 1 86 ? 9.374 -1.044 -23.495 1.00 81.25 86 LEU A O 1
ATOM 687 N N . MET A 1 87 ? 10.384 -2.162 -21.821 1.00 79.50 87 MET A N 1
ATOM 688 C CA . MET A 1 87 ? 11.549 -1.285 -21.716 1.00 79.50 87 MET A CA 1
ATOM 689 C C . MET A 1 87 ? 12.720 -1.865 -22.512 1.00 79.50 87 MET A C 1
ATOM 691 O O . MET A 1 87 ? 13.035 -3.048 -22.381 1.00 79.50 87 MET A O 1
ATOM 695 N N . ASP A 1 88 ? 13.366 -1.024 -23.321 1.00 70.38 88 ASP A N 1
ATOM 696 C CA . ASP A 1 88 ? 14.485 -1.418 -24.191 1.00 70.38 88 ASP A CA 1
ATOM 697 C C . ASP A 1 88 ? 15.803 -1.648 -23.416 1.00 70.38 88 ASP A C 1
ATOM 699 O O . ASP A 1 88 ? 16.721 -2.282 -23.937 1.00 70.38 88 ASP A O 1
ATOM 703 N N . ALA A 1 89 ? 15.899 -1.173 -22.167 1.00 67.44 89 ALA A N 1
ATOM 704 C CA . ALA A 1 89 ? 17.025 -1.399 -21.260 1.00 67.44 89 ALA A CA 1
ATOM 705 C C . ALA A 1 89 ? 16.567 -1.365 -19.785 1.00 67.44 89 ALA A C 1
ATOM 707 O O . ALA A 1 89 ? 15.591 -0.673 -19.478 1.00 67.44 89 ALA A O 1
ATOM 708 N N . PRO A 1 90 ? 17.251 -2.078 -18.867 1.00 65.94 90 PRO A N 1
ATOM 709 C CA . PRO A 1 90 ? 17.011 -1.940 -17.435 1.00 65.94 90 PRO A CA 1
ATOM 710 C C . PRO A 1 90 ? 17.229 -0.490 -16.993 1.00 65.94 90 PRO A C 1
ATOM 712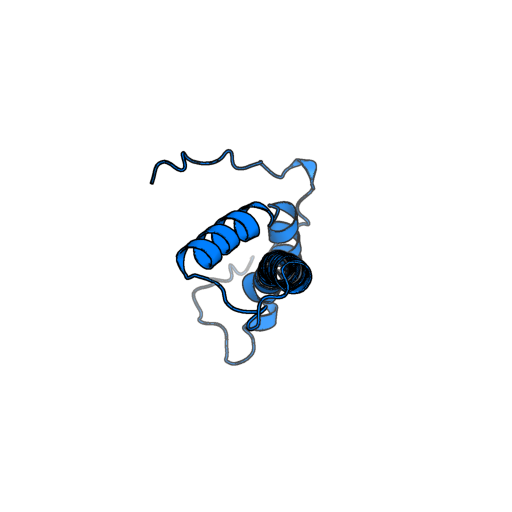 O O . PRO A 1 90 ? 18.239 0.124 -17.329 1.00 65.94 90 PRO A O 1
ATOM 715 N N . VAL A 1 91 ? 16.274 0.060 -16.247 1.00 68.81 91 VAL A N 1
ATOM 716 C CA . VAL A 1 91 ? 16.439 1.359 -15.583 1.00 68.81 91 VAL A CA 1
ATOM 717 C C . VAL A 1 91 ? 17.502 1.220 -14.491 1.00 68.81 91 VAL A C 1
ATOM 719 O O . VAL A 1 91 ? 17.298 0.473 -13.536 1.00 68.81 91 VAL A O 1
ATOM 722 N N . GLU A 1 92 ? 18.618 1.933 -14.640 1.00 70.94 92 GLU A N 1
ATOM 723 C CA . GLU A 1 92 ? 19.653 2.045 -13.608 1.00 70.94 92 GLU A CA 1
ATOM 724 C C . GLU A 1 92 ? 19.107 2.839 -12.415 1.00 70.94 92 GLU A C 1
ATOM 726 O O . GLU A 1 92 ? 18.452 3.870 -12.593 1.00 70.94 92 GLU A O 1
ATOM 731 N N . GLU A 1 93 ? 19.383 2.374 -11.200 1.00 66.31 93 GLU A N 1
ATOM 732 C CA . GLU A 1 93 ? 18.843 2.934 -9.953 1.00 66.31 93 GLU A CA 1
ATOM 733 C C . GLU A 1 93 ? 19.209 4.424 -9.782 1.00 66.31 93 GLU A C 1
ATOM 735 O O . GLU A 1 93 ? 18.372 5.218 -9.360 1.00 66.31 93 GLU A O 1
ATOM 740 N N . ASP A 1 94 ? 20.391 4.828 -10.262 1.00 68.94 94 ASP A N 1
ATOM 741 C CA . ASP A 1 94 ? 20.892 6.213 -10.249 1.00 68.94 94 ASP A CA 1
ATOM 742 C C . ASP A 1 94 ? 20.150 7.171 -11.204 1.00 68.94 94 ASP A C 1
ATOM 744 O O . ASP A 1 94 ? 20.281 8.390 -11.098 1.00 68.94 94 ASP A O 1
ATOM 748 N N . SER A 1 95 ? 19.379 6.646 -12.164 1.00 68.81 95 SER A N 1
ATOM 749 C CA . SER A 1 95 ? 18.610 7.457 -13.127 1.00 68.81 95 SER A CA 1
ATOM 750 C C . SER A 1 95 ? 17.200 7.802 -12.641 1.00 68.81 95 SER A C 1
ATOM 752 O O . SER A 1 95 ? 16.460 8.542 -13.296 1.00 68.81 95 SER A O 1
ATOM 754 N N . ILE A 1 96 ? 16.816 7.253 -11.491 1.00 71.75 96 ILE A N 1
ATOM 755 C CA . ILE A 1 96 ? 15.496 7.418 -10.912 1.00 71.75 96 ILE A CA 1
ATOM 756 C C . ILE A 1 96 ? 15.419 8.783 -10.232 1.00 71.75 96 ILE A C 1
ATOM 758 O O . ILE A 1 96 ? 16.014 9.014 -9.184 1.00 71.75 96 ILE A O 1
ATOM 762 N N . VAL A 1 97 ? 14.632 9.683 -10.814 1.00 70.19 97 VAL A N 1
ATOM 763 C CA . VAL A 1 97 ? 14.277 10.948 -10.167 1.00 70.19 97 VAL A CA 1
ATOM 764 C C . VAL A 1 97 ? 13.261 10.700 -9.057 1.00 70.19 97 VAL A C 1
ATOM 766 O O . VAL A 1 97 ? 12.177 10.158 -9.296 1.00 70.19 97 VAL A O 1
ATOM 769 N N . GLU A 1 98 ? 13.603 11.114 -7.838 1.00 66.25 98 GLU A N 1
ATOM 770 C CA . GLU A 1 98 ? 12.607 11.294 -6.788 1.00 66.25 98 GLU A CA 1
ATOM 771 C C . GLU A 1 98 ? 11.643 12.395 -7.237 1.00 66.25 98 GLU A C 1
ATOM 773 O O . GLU A 1 98 ? 12.044 13.501 -7.601 1.00 66.25 98 GLU A O 1
ATOM 778 N N . ILE A 1 99 ? 10.355 12.062 -7.293 1.00 64.44 99 ILE A N 1
ATOM 779 C CA . ILE A 1 99 ? 9.315 13.056 -7.526 1.00 64.44 99 ILE A CA 1
ATOM 780 C C . ILE A 1 99 ? 9.066 13.705 -6.169 1.00 64.44 99 ILE A C 1
ATOM 782 O O . ILE A 1 99 ? 8.411 13.100 -5.318 1.00 64.44 99 ILE A O 1
ATOM 786 N N . ASP A 1 100 ? 9.602 14.909 -5.971 1.00 57.06 100 ASP A N 1
ATOM 787 C CA . ASP A 1 100 ? 9.245 15.740 -4.825 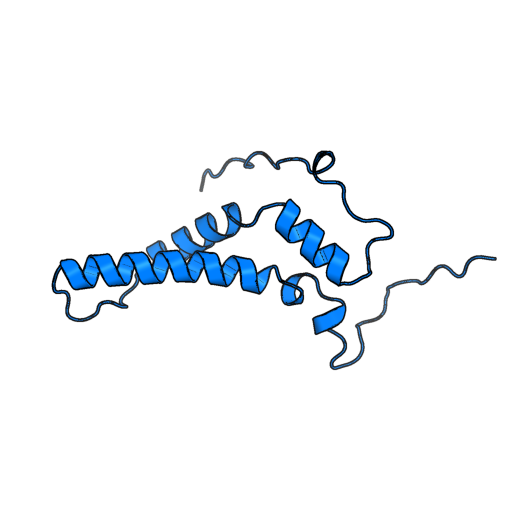1.00 57.06 100 ASP A CA 1
ATOM 788 C C . ASP A 1 10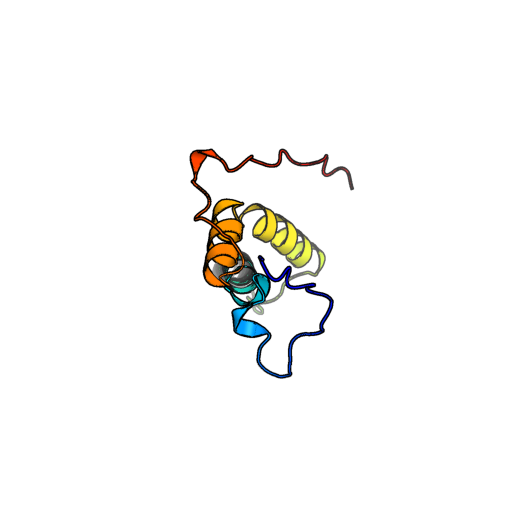0 ? 7.730 15.981 -4.836 1.00 57.06 100 ASP A C 1
ATOM 790 O O . ASP A 1 100 ? 7.143 16.316 -5.871 1.00 57.06 100 ASP A O 1
ATOM 794 N N . ASP A 1 101 ? 7.097 15.751 -3.682 1.00 57.59 101 ASP A N 1
ATOM 795 C CA . ASP A 1 101 ? 5.657 15.885 -3.466 1.00 57.59 101 ASP A CA 1
ATOM 796 C C . ASP A 1 101 ? 5.141 17.206 -4.080 1.00 57.59 101 ASP A C 1
ATOM 798 O O . ASP A 1 101 ? 5.442 18.297 -3.591 1.00 57.59 101 ASP A O 1
ATOM 802 N N . VAL A 1 102 ? 4.322 17.122 -5.136 1.00 57.72 102 VAL A N 1
ATOM 803 C CA . VAL A 1 102 ? 3.488 18.252 -5.565 1.00 57.72 102 VAL A CA 1
ATOM 804 C C . VAL A 1 102 ? 2.502 18.509 -4.428 1.00 57.72 102 VAL A C 1
ATOM 806 O O . VAL A 1 102 ? 1.663 17.657 -4.144 1.00 57.72 102 VAL A O 1
ATOM 809 N N . ASP A 1 103 ? 2.692 19.647 -3.758 1.00 45.72 103 ASP A N 1
ATOM 810 C CA . ASP A 1 103 ? 1.968 20.168 -2.594 1.00 45.72 103 ASP A CA 1
ATOM 811 C C . ASP A 1 103 ? 0.627 19.472 -2.295 1.00 45.72 103 ASP A C 1
ATOM 813 O O . ASP A 1 103 ? -0.385 19.671 -2.968 1.00 45.72 103 ASP A O 1
ATOM 817 N N . ALA A 1 104 ? 0.626 18.654 -1.242 1.00 49.12 104 ALA A N 1
ATOM 818 C CA . ALA A 1 104 ? -0.572 18.040 -0.691 1.00 49.12 104 ALA A CA 1
ATOM 819 C C . ALA A 1 104 ? -1.313 19.034 0.224 1.00 49.12 104 ALA A C 1
ATOM 821 O O . ALA A 1 104 ? -1.484 18.777 1.417 1.00 49.12 104 ALA A O 1
ATOM 822 N N . THR A 1 105 ? -1.763 20.160 -0.330 1.00 47.78 105 THR A N 1
ATOM 823 C CA . THR A 1 105 ? -2.791 21.012 0.279 1.00 47.78 105 THR A CA 1
ATOM 824 C C . THR A 1 105 ? -4.158 20.697 -0.330 1.00 47.78 105 THR A C 1
ATOM 826 O O . THR A 1 105 ? -4.626 21.383 -1.233 1.00 47.78 105 THR A O 1
ATOM 829 N N . LEU A 1 106 ? -4.799 19.631 0.171 1.00 41.78 106 LEU A N 1
ATOM 830 C CA . LEU A 1 106 ? -6.261 19.428 0.208 1.00 41.78 106 LEU A CA 1
ATOM 831 C C . LEU A 1 106 ? -6.622 18.247 1.122 1.00 41.78 106 LEU A C 1
ATOM 833 O O . LEU A 1 106 ? -6.067 17.140 0.929 1.00 41.78 106 LEU A O 1
#

Solvent-accessible surface area (backbone atoms only — not comparable to full-atom values): 6578 Å² total; per-residue (Å²): 134,86,81,78,80,78,89,82,66,83,76,59,91,92,50,52,59,60,59,32,34,56,68,48,37,46,54,57,54,33,50,51,45,38,49,51,56,54,49,51,50,24,51,56,27,49,77,66,68,46,93,65,34,80,73,72,55,68,70,58,52,51,50,39,51,56,54,19,49,72,69,54,46,69,66,58,49,48,53,12,37,48,70,31,66,78,52,98,62,84,81,55,77,90,73,61,75,82,78,75,79,77,77,88,84,126

Foldseek 3Di:
DDDDPPPPDDDPPPPCCLQPLCNLPVVVQLVVQLVVVQVVQLVVCVVVVHPCSRDDDPVRSVVSSVVSNVPCAVLVSQVSNVSSVPDPDRDDPVNDDDDDDPDPPD

pLDDT: mean 80.56, std 18.4, range [34.44, 97.62]